Protein AF-A0A3B4W9X0-F1 (afdb_monomer_lite)

Structure (mmCIF, N/CA/C/O backbone):
data_AF-A0A3B4W9X0-F1
#
_entry.id   AF-A0A3B4W9X0-F1
#
loop_
_atom_site.group_PDB
_atom_site.id
_atom_site.type_symbol
_atom_site.label_atom_id
_atom_site.label_alt_id
_atom_site.label_comp_id
_atom_site.label_asym_id
_atom_site.label_entity_id
_atom_site.label_seq_id
_atom_site.pdbx_PDB_ins_code
_atom_site.Cartn_x
_atom_site.Cartn_y
_atom_site.Cartn_z
_atom_site.occupancy
_atom_site.B_iso_or_equiv
_atom_site.auth_seq_id
_atom_site.auth_comp_id
_atom_site.auth_asym_id
_atom_site.auth_atom_id
_atom_site.pdbx_PDB_model_num
ATOM 1 N N . MET A 1 1 ? 13.067 21.736 -44.707 1.00 33.53 1 MET A N 1
ATOM 2 C CA . MET A 1 1 ? 12.266 21.804 -43.469 1.00 33.53 1 MET A CA 1
ATOM 3 C C . MET A 1 1 ? 12.856 20.760 -42.544 1.00 33.53 1 MET A C 1
ATOM 5 O O . MET A 1 1 ? 12.434 19.613 -42.560 1.00 33.53 1 MET A O 1
ATOM 9 N N . GLU A 1 2 ? 13.960 21.128 -41.902 1.00 24.64 2 GLU A N 1
ATOM 10 C CA . GLU A 1 2 ? 14.677 20.273 -40.959 1.00 24.64 2 GLU A CA 1
ATOM 11 C C . GLU A 1 2 ? 13.887 20.249 -39.651 1.00 24.64 2 GLU A C 1
ATOM 13 O O . GLU A 1 2 ? 13.612 21.298 -39.071 1.00 24.64 2 GLU A O 1
ATOM 18 N N . LEU A 1 3 ? 13.476 19.059 -39.218 1.00 26.91 3 LEU A N 1
ATOM 19 C CA . LEU A 1 3 ? 13.000 18.838 -37.860 1.00 26.91 3 LEU A CA 1
ATOM 20 C C . LEU A 1 3 ? 14.242 18.694 -36.980 1.00 26.91 3 LEU A C 1
ATOM 22 O O . LEU A 1 3 ? 14.944 17.688 -37.042 1.00 26.91 3 LEU A O 1
ATOM 26 N N . GLN A 1 4 ? 14.534 19.742 -36.212 1.00 28.19 4 GLN A N 1
ATOM 27 C CA . GLN A 1 4 ? 15.526 19.715 -35.144 1.00 28.19 4 GLN A CA 1
ATOM 28 C C . GLN A 1 4 ? 15.094 18.678 -34.103 1.00 28.19 4 GLN A C 1
ATOM 30 O O . GLN A 1 4 ? 14.120 18.873 -33.378 1.00 28.19 4 GLN A O 1
ATOM 35 N N . PHE A 1 5 ? 15.821 17.565 -34.044 1.00 31.02 5 PHE A N 1
ATOM 36 C CA . PHE A 1 5 ? 15.764 16.639 -32.925 1.00 31.02 5 PHE A CA 1
ATOM 37 C C . PHE A 1 5 ? 16.322 17.357 -31.692 1.00 31.02 5 PHE A C 1
ATOM 39 O O . PHE A 1 5 ? 17.475 17.781 -31.668 1.00 31.02 5 PHE A O 1
ATOM 46 N N . ALA A 1 6 ? 15.482 17.542 -30.678 1.00 33.62 6 ALA A N 1
ATOM 47 C CA . ALA A 1 6 ? 15.892 18.065 -29.384 1.00 33.62 6 ALA A CA 1
ATOM 48 C C . ALA A 1 6 ? 16.703 16.990 -28.637 1.00 33.62 6 ALA A C 1
ATOM 50 O O . ALA A 1 6 ? 16.142 16.226 -27.859 1.00 33.62 6 ALA A O 1
ATOM 51 N N . THR A 1 7 ? 18.010 16.900 -28.896 1.00 40.66 7 THR A N 1
ATOM 52 C CA . THR A 1 7 ? 18.905 15.902 -28.271 1.00 40.66 7 THR A CA 1
ATOM 53 C C . THR A 1 7 ? 19.955 16.487 -27.325 1.00 40.66 7 THR A C 1
ATOM 55 O O . THR A 1 7 ? 20.873 15.775 -26.946 1.00 40.66 7 THR A O 1
ATOM 58 N N . GLU A 1 8 ? 19.838 17.743 -26.882 1.00 40.12 8 GLU A N 1
ATOM 59 C CA . GLU A 1 8 ? 20.855 18.348 -25.994 1.00 40.12 8 GLU A CA 1
ATOM 60 C C . GLU A 1 8 ? 20.393 18.898 -24.625 1.00 40.12 8 GLU A C 1
ATOM 62 O O . GLU A 1 8 ? 21.213 18.866 -23.708 1.00 40.12 8 GLU A O 1
ATOM 67 N N . PRO A 1 9 ? 19.139 19.334 -24.366 1.00 37.62 9 PRO A N 1
ATOM 68 C CA . PRO A 1 9 ? 18.825 19.900 -23.048 1.00 37.62 9 PRO A CA 1
ATOM 69 C C . PRO A 1 9 ? 18.604 18.842 -21.954 1.00 37.62 9 PRO A C 1
ATOM 71 O O . PRO A 1 9 ? 18.877 19.117 -20.791 1.00 37.62 9 PRO A O 1
ATOM 74 N N . VAL A 1 10 ? 18.169 17.624 -22.306 1.00 42.75 10 VAL A N 1
ATOM 75 C CA . VAL A 1 10 ? 17.829 16.586 -21.311 1.00 42.75 10 VAL A CA 1
ATOM 76 C C . VAL A 1 10 ? 19.087 16.010 -20.652 1.00 42.75 10 VAL A C 1
ATOM 78 O O . VAL A 1 10 ? 19.120 15.836 -19.441 1.00 42.75 10 VAL A O 1
ATOM 81 N N . VAL A 1 11 ? 20.170 15.806 -21.413 1.00 39.28 11 VAL A N 1
ATOM 82 C CA . VAL A 1 11 ? 21.443 15.283 -20.873 1.00 39.28 11 VAL A CA 1
ATOM 83 C C . VAL A 1 11 ? 22.163 16.319 -19.991 1.00 39.28 11 VAL A C 1
ATOM 85 O O . VAL A 1 11 ? 22.862 15.96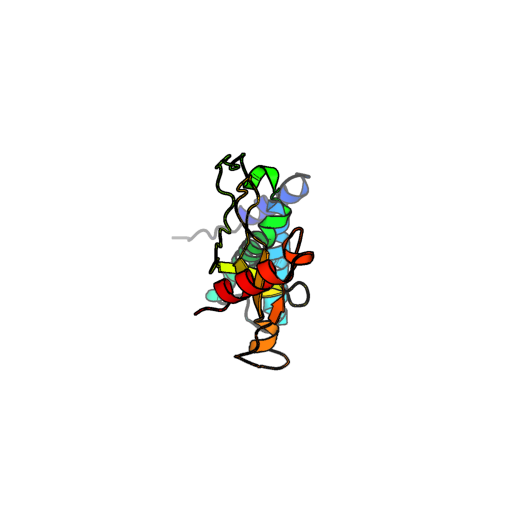7 -19.039 1.00 39.28 11 VAL A O 1
ATOM 88 N N . ALA A 1 12 ? 21.946 17.611 -20.255 1.00 37.66 12 ALA A N 1
ATOM 89 C CA . ALA A 1 12 ? 22.478 18.706 -19.445 1.00 37.66 12 ALA A CA 1
ATOM 90 C C . ALA A 1 12 ? 21.719 18.919 -18.116 1.00 37.66 12 ALA A C 1
ATOM 92 O O . ALA A 1 12 ? 22.264 19.517 -17.188 1.00 37.66 12 ALA A O 1
ATOM 93 N N . GLU A 1 13 ? 20.476 18.439 -17.995 1.00 40.06 13 GLU A N 1
ATOM 94 C CA . GLU A 1 13 ? 19.746 18.437 -16.718 1.00 40.06 13 GLU A CA 1
ATOM 95 C C . GLU A 1 13 ? 20.142 17.259 -15.818 1.00 40.06 13 GLU A C 1
ATOM 97 O O . GLU A 1 13 ? 20.262 17.458 -14.610 1.00 40.06 13 GLU A O 1
ATOM 102 N N . LEU A 1 14 ? 20.485 16.096 -16.390 1.00 40.50 14 LEU A N 1
ATOM 103 C CA . LEU A 1 14 ? 21.007 14.930 -15.646 1.00 40.50 14 LEU A CA 1
ATOM 104 C C . LEU A 1 14 ? 22.314 15.255 -14.893 1.00 40.50 14 LEU A C 1
ATOM 106 O O . LEU A 1 14 ? 22.578 14.766 -13.799 1.00 40.50 14 LEU A O 1
ATOM 110 N N . SER A 1 15 ? 23.136 16.160 -15.434 1.00 38.91 15 SER A N 1
ATOM 111 C CA . SER A 1 15 ? 24.410 16.557 -14.811 1.00 38.91 15 SER A CA 1
ATOM 112 C C . SER A 1 15 ? 24.248 17.487 -13.600 1.00 38.91 15 SER A C 1
ATOM 114 O O . SER A 1 15 ? 25.181 17.607 -12.805 1.00 38.91 15 SER A O 1
ATOM 116 N N . LYS A 1 16 ? 23.074 18.104 -13.402 1.00 39.59 16 LYS A N 1
ATOM 117 C CA . LYS A 1 16 ? 22.794 18.958 -12.231 1.00 39.59 16 LYS A CA 1
ATOM 118 C C . LYS A 1 16 ? 22.394 18.163 -10.983 1.00 39.59 16 LYS A C 1
ATOM 120 O O . LYS A 1 16 ? 22.548 18.683 -9.880 1.00 39.59 16 LYS A O 1
ATOM 125 N N . CYS A 1 17 ? 21.964 16.907 -11.134 1.00 42.84 17 CYS A N 1
ATOM 126 C CA . CYS A 1 17 ? 21.643 15.999 -10.024 1.00 42.84 17 CYS A CA 1
ATOM 127 C C . CYS A 1 17 ? 22.853 15.690 -9.122 1.00 42.84 17 CYS A C 1
ATOM 129 O O . CYS A 1 17 ? 22.694 15.426 -7.935 1.00 42.84 17 CYS A O 1
ATOM 131 N N . ILE A 1 18 ? 24.079 15.737 -9.658 1.00 45.56 18 ILE A N 1
ATOM 132 C CA . ILE A 1 18 ? 25.288 15.319 -8.925 1.00 45.56 18 ILE A CA 1
ATOM 133 C C . ILE A 1 18 ? 25.693 16.335 -7.836 1.00 45.56 18 ILE A C 1
ATOM 135 O O . ILE A 1 18 ? 26.373 15.971 -6.872 1.00 45.56 18 ILE A O 1
ATOM 139 N N . GLU A 1 19 ? 25.266 17.599 -7.939 1.00 38.88 19 GLU A N 1
ATOM 140 C CA . GLU A 1 19 ? 25.759 18.678 -7.070 1.00 38.88 19 GLU A CA 1
ATOM 141 C C . GLU A 1 19 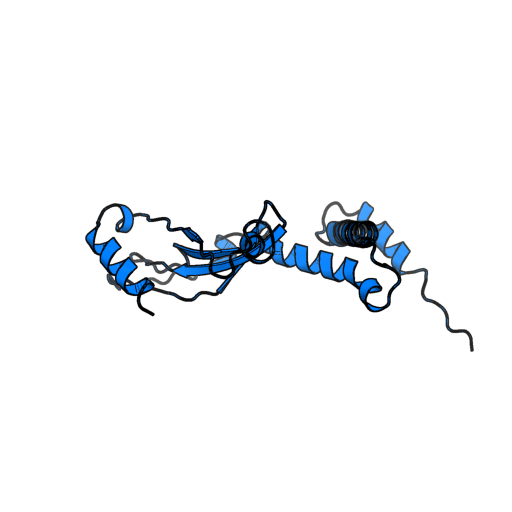? 24.829 19.041 -5.896 1.00 38.88 19 GLU A C 1
ATOM 143 O O . GLU A 1 19 ? 25.318 19.553 -4.882 1.00 38.88 19 GLU A O 1
ATOM 148 N N . SER A 1 20 ? 23.524 18.737 -5.943 1.00 41.03 20 SER A N 1
ATOM 149 C CA . SER A 1 20 ? 22.603 19.031 -4.832 1.00 41.03 20 SER A CA 1
ATOM 150 C C . SER A 1 20 ? 22.435 17.827 -3.892 1.00 41.03 20 SER A C 1
ATOM 152 O O . SER A 1 20 ? 21.709 16.874 -4.139 1.00 41.03 20 SER A O 1
ATOM 154 N N . LYS A 1 21 ? 23.090 17.872 -2.723 1.00 41.28 21 LYS A N 1
ATOM 155 C CA . LYS A 1 21 ? 22.946 16.875 -1.632 1.00 41.28 21 LYS A CA 1
ATOM 156 C C . LYS A 1 21 ? 21.598 16.910 -0.888 1.00 41.28 21 LYS A C 1
ATOM 158 O O . LYS A 1 21 ? 21.487 16.456 0.248 1.00 41.28 21 LYS A O 1
ATOM 163 N N . HIS A 1 22 ? 20.579 17.433 -1.533 1.00 49.25 22 HIS A N 1
ATOM 164 C CA . HIS A 1 22 ? 19.179 17.362 -1.171 1.00 49.25 22 HIS A CA 1
ATOM 165 C C . HIS A 1 22 ? 18.475 17.315 -2.515 1.00 49.25 22 HIS A C 1
ATOM 167 O O . HIS A 1 22 ? 18.747 18.209 -3.302 1.00 49.25 22 HIS A O 1
ATOM 173 N N . ASP A 1 23 ? 17.700 16.267 -2.795 1.00 41.53 23 ASP A N 1
ATOM 174 C CA . ASP A 1 23 ? 16.451 16.326 -3.566 1.00 41.53 23 ASP A CA 1
ATOM 175 C C . ASP A 1 23 ? 16.001 14.900 -3.920 1.00 41.53 23 ASP A C 1
ATOM 177 O O . ASP A 1 23 ? 16.752 14.100 -4.481 1.00 41.53 23 ASP A O 1
ATOM 181 N N . ASP A 1 24 ? 14.748 14.574 -3.594 1.00 50.34 24 ASP A N 1
ATOM 182 C CA . ASP A 1 24 ? 14.093 13.298 -3.926 1.00 50.34 24 ASP A CA 1
ATOM 183 C C . ASP A 1 24 ? 14.136 12.958 -5.430 1.00 50.34 24 ASP A C 1
ATOM 185 O O . ASP A 1 24 ? 14.041 11.791 -5.811 1.00 50.34 24 ASP A O 1
ATOM 189 N N . TRP A 1 25 ? 14.380 13.962 -6.273 1.00 42.44 25 TRP A N 1
ATOM 190 C CA . TRP A 1 25 ? 14.554 13.858 -7.721 1.00 42.44 25 TRP A CA 1
ATOM 191 C C . TRP A 1 25 ? 15.789 13.062 -8.154 1.00 42.44 25 TRP A C 1
ATOM 193 O O . TRP A 1 25 ? 15.761 12.403 -9.191 1.00 42.44 25 TRP A O 1
ATOM 203 N N . CYS A 1 26 ? 16.850 13.028 -7.343 1.00 50.03 26 CYS A N 1
ATOM 204 C CA . CYS A 1 26 ? 18.080 12.312 -7.692 1.00 50.03 26 CYS A CA 1
ATOM 205 C C . CYS A 1 26 ? 17.885 10.776 -7.720 1.00 50.03 26 CYS A C 1
ATOM 207 O O . CYS A 1 26 ? 18.657 10.046 -8.346 1.00 50.03 26 CYS A O 1
ATOM 209 N N . LYS A 1 27 ? 16.832 10.268 -7.059 1.00 59.97 27 LYS A N 1
ATOM 210 C CA . LYS A 1 27 ? 16.453 8.847 -7.101 1.00 59.97 27 LYS A CA 1
ATOM 211 C C . LYS A 1 27 ? 15.619 8.492 -8.325 1.00 59.97 27 LYS A C 1
ATOM 213 O O . LYS A 1 27 ? 15.634 7.335 -8.719 1.00 59.97 27 LYS A O 1
ATOM 218 N N . GLU A 1 28 ? 14.883 9.437 -8.906 1.00 73.12 28 GLU A N 1
ATOM 219 C CA . GLU A 1 28 ? 14.007 9.163 -10.052 1.00 73.12 28 GLU A CA 1
ATOM 220 C C . GLU A 1 28 ? 14.810 8.712 -11.271 1.00 73.12 28 GLU A C 1
ATOM 222 O O . GLU A 1 28 ? 14.473 7.710 -11.891 1.00 73.12 28 GLU A O 1
ATOM 227 N N . GLU A 1 29 ? 15.917 9.398 -11.550 1.00 75.94 29 GLU A N 1
ATOM 228 C CA . GLU A 1 29 ? 16.825 9.072 -12.652 1.00 75.94 29 GLU A CA 1
ATOM 229 C C . GLU A 1 29 ? 17.478 7.696 -12.475 1.00 75.94 29 GLU A C 1
ATOM 231 O O . GLU A 1 29 ? 17.496 6.888 -13.401 1.00 75.94 29 GLU A O 1
ATOM 236 N N . THR A 1 30 ? 17.948 7.419 -11.256 1.00 86.19 30 THR A N 1
ATOM 237 C CA . THR A 1 30 ? 18.572 6.142 -10.885 1.00 86.19 30 THR A CA 1
ATOM 238 C C . THR A 1 30 ? 17.556 5.006 -11.056 1.00 86.19 30 THR A C 1
ATOM 240 O O . THR A 1 30 ? 17.726 4.158 -11.929 1.00 86.19 30 THR A O 1
ATOM 243 N N . VAL A 1 31 ? 16.407 5.090 -10.368 1.00 86.56 31 VAL A N 1
ATOM 244 C CA . VAL A 1 31 ? 15.339 4.071 -10.417 1.00 86.56 31 VAL A CA 1
ATOM 245 C C . VAL A 1 31 ? 14.773 3.896 -11.823 1.00 86.56 31 VAL A C 1
ATOM 247 O O . VAL A 1 31 ? 14.402 2.786 -12.203 1.00 86.56 31 VAL A O 1
ATOM 250 N N . SER A 1 32 ? 14.703 4.971 -12.612 1.00 89.44 32 SER A N 1
ATOM 251 C CA . SER A 1 32 ? 14.316 4.886 -14.017 1.00 89.44 32 SER A CA 1
ATOM 252 C C . SER A 1 32 ? 15.318 4.031 -14.784 1.00 89.44 32 SER A C 1
ATOM 254 O O . SER A 1 32 ? 14.909 3.084 -15.447 1.00 89.44 32 SER A O 1
ATOM 256 N N . LYS A 1 33 ? 16.619 4.300 -14.653 1.00 90.38 33 LYS A N 1
ATOM 257 C CA . LYS A 1 33 ? 17.649 3.492 -15.308 1.00 90.38 33 LYS A CA 1
ATOM 258 C C . LYS A 1 33 ? 17.581 2.022 -14.891 1.00 90.38 33 LYS A C 1
ATOM 260 O O . LYS A 1 33 ? 17.565 1.156 -15.756 1.00 90.38 33 LYS A O 1
ATOM 265 N N . GLU A 1 34 ? 17.436 1.727 -13.599 1.00 93.00 34 GLU A N 1
ATOM 266 C CA . GLU A 1 34 ? 17.291 0.333 -13.155 1.00 93.00 34 GLU A CA 1
ATOM 267 C C . GLU A 1 34 ? 16.020 -0.340 -13.696 1.00 93.00 34 GLU A C 1
ATOM 269 O O . GLU A 1 34 ? 16.015 -1.542 -13.955 1.00 93.00 34 GLU A O 1
ATOM 274 N N . ALA A 1 35 ? 14.930 0.411 -13.881 1.00 92.44 35 ALA A N 1
ATOM 275 C CA . ALA A 1 35 ? 13.714 -0.112 -14.496 1.00 92.44 35 ALA A CA 1
ATOM 276 C C . ALA A 1 35 ? 13.884 -0.387 -16.002 1.00 92.44 35 ALA A C 1
ATOM 278 O O . ALA A 1 35 ? 13.252 -1.309 -16.524 1.00 92.44 35 ALA A O 1
ATOM 279 N N . GLU A 1 36 ? 14.714 0.393 -16.695 1.00 93.44 36 GLU A N 1
ATOM 280 C CA . GLU A 1 36 ? 15.100 0.146 -18.088 1.00 93.44 36 GLU A CA 1
ATOM 281 C C . GLU A 1 36 ? 15.967 -1.108 -18.206 1.00 93.44 36 GLU A C 1
ATOM 283 O O . GLU A 1 36 ? 15.592 -2.021 -18.943 1.00 93.44 36 GLU A O 1
ATOM 288 N N . ASP A 1 37 ? 17.031 -1.202 -17.402 1.00 95.38 37 ASP A N 1
ATOM 289 C CA . ASP A 1 37 ? 17.935 -2.358 -17.354 1.00 95.38 37 ASP A CA 1
ATOM 290 C C . ASP A 1 37 ? 17.154 -3.648 -17.042 1.00 95.38 37 ASP A C 1
ATOM 292 O O . ASP A 1 37 ? 17.289 -4.654 -17.734 1.00 95.38 37 ASP A O 1
ATOM 296 N N . LEU A 1 38 ? 16.238 -3.605 -16.066 1.00 93.88 38 LEU A N 1
ATOM 297 C CA . LEU A 1 38 ? 15.357 -4.735 -15.757 1.00 93.88 38 LEU A CA 1
ATOM 298 C C . LEU A 1 38 ? 14.460 -5.120 -16.943 1.00 93.88 38 LEU A C 1
ATOM 300 O O . LEU A 1 38 ? 14.175 -6.299 -17.140 1.00 93.88 38 LEU A O 1
ATOM 304 N N . THR A 1 39 ? 13.964 -4.146 -17.708 1.00 93.44 39 THR A N 1
ATOM 305 C CA . THR A 1 39 ? 13.095 -4.415 -18.864 1.00 93.44 39 THR A CA 1
ATOM 306 C C . THR A 1 39 ? 13.877 -5.119 -19.976 1.00 93.44 39 THR A C 1
ATOM 308 O O . THR A 1 39 ? 13.382 -6.104 -20.525 1.00 93.44 39 THR A O 1
ATOM 311 N N . ASP A 1 40 ? 15.107 -4.678 -20.243 1.00 95.88 40 ASP A N 1
ATOM 312 C CA . ASP A 1 40 ? 16.017 -5.322 -21.199 1.00 95.88 40 ASP A CA 1
ATOM 313 C C . ASP A 1 40 ? 16.415 -6.740 -20.742 1.00 95.88 40 ASP A C 1
ATOM 315 O O . ASP A 1 40 ? 16.300 -7.704 -21.500 1.00 95.88 40 ASP A O 1
ATOM 319 N N . GLU A 1 41 ? 16.758 -6.921 -19.460 1.00 96.75 41 GLU A N 1
ATOM 320 C CA . GLU A 1 41 ? 17.100 -8.233 -18.882 1.00 96.75 41 GLU A CA 1
ATOM 321 C C . GLU A 1 41 ? 15.942 -9.246 -18.933 1.00 96.75 41 GLU A C 1
ATOM 323 O O . GLU A 1 41 ? 16.164 -10.460 -18.995 1.00 96.75 41 GLU A O 1
ATOM 328 N N . LEU A 1 42 ? 14.694 -8.768 -18.926 1.00 95.38 42 LEU A N 1
ATOM 329 C CA . LEU A 1 42 ? 13.503 -9.600 -19.115 1.00 95.38 42 LEU A CA 1
ATOM 330 C C . LEU A 1 42 ? 13.276 -10.006 -20.585 1.00 95.38 42 LEU A C 1
ATOM 332 O O . LEU A 1 42 ? 12.379 -10.811 -20.854 1.00 95.38 42 LEU A O 1
ATOM 336 N N . GLY A 1 43 ? 14.092 -9.503 -21.517 1.00 95.44 43 GLY A N 1
ATOM 337 C CA . GLY A 1 43 ? 14.036 -9.794 -22.949 1.00 95.44 43 GLY A CA 1
ATOM 338 C C . GLY A 1 43 ? 13.016 -8.957 -23.724 1.00 95.44 43 GLY A C 1
ATOM 339 O O . GLY A 1 43 ? 12.588 -9.377 -24.802 1.00 95.44 43 GLY A O 1
ATOM 340 N N . GLU A 1 44 ? 12.582 -7.818 -23.179 1.00 95.94 44 GLU A N 1
ATOM 341 C CA . GLU A 1 44 ? 11.717 -6.862 -23.880 1.00 95.94 44 GLU A CA 1
ATOM 342 C C . GLU A 1 44 ? 12.539 -5.855 -24.699 1.00 95.94 44 GLU A C 1
ATOM 344 O O . GLU A 1 44 ? 13.660 -5.509 -24.352 1.00 95.94 44 GLU A O 1
ATOM 349 N N . ASP A 1 45 ? 11.948 -5.346 -25.781 1.00 94.25 45 ASP A N 1
ATOM 350 C CA . ASP A 1 45 ? 12.542 -4.296 -26.617 1.00 94.25 45 ASP A CA 1
ATOM 351 C C . ASP A 1 45 ? 12.295 -2.911 -25.996 1.00 94.25 45 ASP A C 1
ATOM 353 O O . ASP A 1 45 ? 11.183 -2.374 -26.082 1.00 94.25 45 ASP A O 1
ATOM 357 N N . THR A 1 46 ? 13.316 -2.328 -25.363 1.00 93.25 46 THR A N 1
ATOM 358 C CA . THR A 1 46 ? 13.228 -1.020 -24.689 1.00 93.25 46 THR A CA 1
ATOM 359 C C . THR A 1 46 ? 12.976 0.144 -25.652 1.00 93.25 46 THR A C 1
ATOM 361 O O . THR A 1 46 ? 12.398 1.155 -25.242 1.00 93.25 46 THR A O 1
ATOM 364 N N . GLU A 1 47 ? 13.300 -0.008 -26.941 1.00 93.62 47 GLU A N 1
ATOM 365 C CA . GLU A 1 47 ? 13.067 1.008 -27.974 1.00 93.62 47 GLU A CA 1
ATOM 366 C C . GLU A 1 47 ? 11.624 0.987 -28.510 1.00 93.62 47 GLU A C 1
ATOM 368 O O . GLU A 1 47 ? 11.191 1.910 -29.213 1.00 93.62 47 GLU A O 1
ATOM 373 N N . ARG A 1 48 ? 10.828 -0.029 -28.149 1.00 95.44 48 ARG A N 1
ATOM 374 C CA . ARG A 1 48 ? 9.415 -0.121 -28.529 1.00 95.44 48 ARG A CA 1
ATOM 375 C C . ARG A 1 48 ? 8.638 1.093 -28.024 1.00 95.44 48 ARG A C 1
ATOM 377 O O . ARG A 1 48 ? 8.707 1.444 -26.849 1.00 95.44 48 ARG A O 1
ATOM 384 N N . GLU A 1 49 ? 7.775 1.657 -28.874 1.00 94.19 49 GLU A N 1
ATOM 385 C CA . GLU A 1 49 ? 6.972 2.864 -28.584 1.00 94.19 49 GLU A CA 1
ATOM 386 C C . GLU A 1 49 ? 6.283 2.831 -27.202 1.00 94.19 49 GLU A C 1
ATOM 388 O O . GLU A 1 49 ? 6.277 3.817 -26.464 1.00 94.19 49 GLU A O 1
ATOM 393 N N . GLY A 1 50 ? 5.738 1.672 -26.811 1.00 93.00 50 GLY A N 1
ATOM 394 C CA . GLY A 1 50 ? 5.072 1.493 -25.519 1.00 93.00 50 GLY A CA 1
ATOM 395 C C . GLY A 1 50 ? 6.004 1.524 -24.299 1.00 93.00 50 GLY A C 1
ATOM 396 O O . GLY A 1 50 ? 5.538 1.837 -23.198 1.00 93.00 50 GLY A O 1
ATOM 397 N N . LEU A 1 51 ? 7.293 1.224 -24.475 1.00 94.00 51 LEU A N 1
ATOM 398 C CA . LEU A 1 51 ? 8.286 1.061 -23.412 1.00 94.00 51 LEU A CA 1
ATOM 399 C C . LEU A 1 51 ? 9.218 2.262 -23.229 1.00 94.00 51 LEU A C 1
ATOM 401 O O . LEU A 1 51 ? 9.695 2.448 -22.114 1.00 94.00 51 LEU A O 1
ATOM 405 N N . LEU A 1 52 ? 9.329 3.162 -24.211 1.00 91.25 52 LEU A N 1
ATOM 406 C CA . LEU A 1 52 ? 10.175 4.369 -24.139 1.00 91.25 52 LEU A CA 1
ATOM 407 C C . LEU A 1 52 ? 9.984 5.221 -22.871 1.00 91.25 52 LEU A C 1
ATOM 409 O O . LEU A 1 52 ? 10.900 5.896 -22.413 1.00 91.25 52 LEU A O 1
ATOM 413 N N . ARG A 1 53 ? 8.771 5.240 -22.300 1.00 92.19 53 ARG A N 1
ATOM 414 C CA . ARG A 1 53 ? 8.477 5.967 -21.047 1.00 92.19 53 ARG A CA 1
ATOM 415 C C . ARG A 1 53 ? 8.143 5.052 -19.870 1.00 92.19 53 ARG A C 1
ATOM 417 O O . ARG A 1 53 ? 7.745 5.546 -18.817 1.00 92.19 53 ARG A O 1
ATOM 424 N N . THR A 1 54 ? 8.259 3.734 -20.030 1.00 92.38 54 THR A N 1
ATOM 425 C CA . THR A 1 54 ? 8.060 2.770 -18.936 1.00 92.38 54 THR A CA 1
ATOM 426 C C . THR A 1 54 ? 9.044 2.987 -17.791 1.00 92.38 54 THR A C 1
ATOM 428 O O . THR A 1 54 ? 8.547 3.058 -16.669 1.00 92.38 54 THR A O 1
ATOM 431 N N . PRO A 1 55 ? 10.356 3.185 -18.030 1.00 93.50 55 PRO A N 1
ATOM 432 C CA . PRO A 1 55 ? 11.332 3.464 -16.974 1.00 93.50 55 PRO A CA 1
ATOM 433 C C . PRO A 1 55 ? 10.888 4.582 -16.018 1.00 93.50 55 PRO A C 1
ATOM 435 O O . PRO A 1 55 ? 10.713 4.373 -14.817 1.00 93.50 55 PRO A O 1
ATOM 438 N N . LEU A 1 56 ? 10.530 5.735 -16.589 1.00 90.12 56 LEU A N 1
ATOM 439 C CA . LEU A 1 56 ? 10.043 6.897 -15.847 1.00 90.12 56 LEU A CA 1
ATOM 440 C C . LEU A 1 56 ? 8.731 6.618 -15.092 1.00 90.12 56 LEU A C 1
ATOM 442 O O . LEU A 1 56 ? 8.558 7.018 -13.941 1.00 90.12 56 LEU A O 1
ATOM 446 N N . ARG A 1 57 ? 7.774 5.928 -15.729 1.00 91.62 57 ARG A N 1
ATOM 447 C CA . ARG A 1 57 ? 6.497 5.567 -15.084 1.00 91.62 57 ARG A CA 1
ATOM 448 C C . ARG A 1 57 ? 6.702 4.597 -13.923 1.00 91.62 57 ARG A C 1
ATOM 450 O O . ARG A 1 57 ? 6.017 4.727 -12.911 1.00 91.62 57 ARG A O 1
ATOM 457 N N . ALA A 1 58 ? 7.618 3.643 -14.066 1.00 91.19 58 ALA A N 1
ATOM 458 C CA . ALA A 1 58 ? 7.949 2.673 -13.032 1.00 91.19 58 ALA A CA 1
ATOM 459 C C . ALA A 1 58 ? 8.608 3.359 -11.829 1.00 91.19 58 ALA A C 1
ATOM 461 O O . ALA A 1 58 ? 8.176 3.131 -10.699 1.00 91.19 58 ALA A O 1
ATOM 462 N N . ALA A 1 59 ? 9.565 4.261 -12.068 1.00 89.44 59 ALA A N 1
ATOM 463 C CA . ALA A 1 59 ? 10.196 5.053 -11.015 1.00 89.44 59 ALA A CA 1
ATOM 464 C C . ALA A 1 59 ? 9.168 5.870 -10.217 1.00 89.44 59 ALA A C 1
ATOM 466 O O . ALA A 1 59 ? 9.087 5.742 -8.992 1.00 89.44 59 ALA A O 1
ATOM 467 N N . ASN A 1 60 ? 8.300 6.609 -10.912 1.00 88.81 60 ASN A N 1
ATOM 468 C CA . ASN A 1 60 ? 7.241 7.402 -10.285 1.00 88.81 60 ASN A CA 1
ATOM 469 C C . ASN A 1 60 ? 6.240 6.546 -9.495 1.00 88.81 60 ASN A C 1
ATOM 471 O O . ASN A 1 60 ? 5.834 6.911 -8.389 1.00 88.81 60 ASN A O 1
ATOM 475 N N . ALA A 1 61 ? 5.862 5.377 -10.019 1.00 90.06 61 ALA A N 1
ATOM 476 C CA . ALA A 1 61 ? 4.991 4.449 -9.305 1.00 90.06 61 ALA A CA 1
ATOM 477 C C . ALA A 1 61 ? 5.650 3.925 -8.018 1.00 90.06 61 ALA A C 1
ATOM 479 O O . ALA A 1 61 ? 5.017 3.913 -6.962 1.00 90.06 61 ALA A O 1
ATOM 480 N N . MET A 1 62 ? 6.929 3.542 -8.079 1.00 90.56 62 MET A N 1
ATOM 481 C CA . MET A 1 62 ? 7.666 3.033 -6.919 1.00 90.56 62 MET A CA 1
ATOM 482 C C . MET A 1 62 ? 7.846 4.089 -5.830 1.00 90.56 62 MET A C 1
ATOM 484 O O . MET A 1 62 ? 7.673 3.782 -4.647 1.00 90.56 62 MET A O 1
ATOM 488 N N . GLN A 1 63 ? 8.117 5.338 -6.208 1.00 88.06 63 GLN A N 1
ATOM 489 C CA . GLN A 1 63 ? 8.137 6.454 -5.263 1.00 88.06 63 GLN A CA 1
ATOM 490 C C . GLN A 1 63 ? 6.763 6.657 -4.613 1.00 88.06 63 GLN A C 1
ATOM 492 O O . GLN A 1 63 ? 6.670 6.756 -3.391 1.00 88.06 63 GLN A O 1
ATOM 497 N N . PHE A 1 64 ? 5.674 6.617 -5.387 1.00 88.06 64 PHE A N 1
ATOM 498 C CA . PHE A 1 64 ? 4.323 6.736 -4.832 1.00 88.06 64 PHE A CA 1
ATOM 499 C C . PHE A 1 64 ? 3.990 5.606 -3.849 1.00 88.06 64 PHE A C 1
ATOM 501 O O . PHE A 1 64 ? 3.476 5.866 -2.760 1.00 88.06 64 PHE A O 1
ATOM 508 N N . PHE A 1 65 ? 4.320 4.356 -4.186 1.00 89.62 65 PHE A N 1
ATOM 509 C CA . PHE A 1 65 ? 4.078 3.209 -3.304 1.00 89.62 65 PHE A CA 1
ATOM 510 C C . PHE A 1 65 ? 4.872 3.275 -1.995 1.00 89.62 65 PHE A C 1
ATOM 512 O O . PHE A 1 65 ? 4.478 2.656 -1.007 1.00 89.62 65 PHE A O 1
ATOM 519 N N . THR A 1 66 ? 5.974 4.026 -1.977 1.00 90.00 66 THR A N 1
ATOM 520 C CA . THR A 1 66 ? 6.888 4.129 -0.834 1.00 90.00 66 THR A CA 1
ATOM 521 C C . THR A 1 66 ? 6.876 5.504 -0.156 1.00 90.00 66 THR A C 1
ATOM 523 O O . THR A 1 66 ? 7.560 5.693 0.850 1.00 90.00 66 THR A O 1
ATOM 526 N N . LYS A 1 67 ? 6.029 6.444 -0.607 1.00 87.12 67 LYS A N 1
ATOM 527 C CA . LYS A 1 67 ? 5.932 7.815 -0.064 1.00 87.12 67 LYS A CA 1
ATOM 528 C C . LYS A 1 67 ? 5.678 7.870 1.445 1.00 87.12 67 LYS A C 1
ATOM 530 O O . LYS A 1 67 ? 6.124 8.792 2.118 1.00 87.12 67 LYS A O 1
ATOM 535 N N . GLY A 1 68 ? 5.021 6.845 1.996 1.00 84.12 68 GLY A N 1
ATOM 536 C CA . GLY A 1 68 ? 4.739 6.738 3.428 1.00 84.12 68 GLY A CA 1
ATOM 537 C C . GLY A 1 68 ? 5.988 6.739 4.320 1.00 84.12 68 GLY A C 1
ATOM 538 O O . GLY A 1 68 ? 5.878 7.092 5.488 1.00 84.12 68 GLY A O 1
ATOM 539 N N . TYR A 1 69 ? 7.180 6.415 3.797 1.00 87.38 69 TYR A N 1
ATOM 540 C CA . TYR A 1 69 ? 8.432 6.519 4.563 1.00 87.38 69 TYR A CA 1
ATOM 541 C C . TYR A 1 69 ? 8.836 7.961 4.890 1.00 87.38 69 TYR A C 1
ATOM 543 O O . TYR A 1 69 ? 9.604 8.180 5.825 1.00 87.38 69 TYR A O 1
ATOM 551 N N . GLN A 1 70 ? 8.344 8.933 4.122 1.00 86.06 70 GLN A N 1
ATOM 552 C CA . GLN A 1 70 ? 8.610 10.358 4.323 1.00 86.06 70 GLN A CA 1
ATOM 553 C C . GLN A 1 70 ? 7.490 11.052 5.112 1.00 86.06 70 GLN A C 1
ATOM 555 O O . GLN A 1 70 ? 7.623 12.215 5.491 1.00 86.06 70 GLN A O 1
ATOM 560 N N . GLU A 1 71 ? 6.384 10.354 5.375 1.00 81.81 71 GLU A N 1
ATOM 561 C CA . GLU A 1 71 ? 5.252 10.882 6.129 1.00 81.81 71 GLU A CA 1
ATOM 562 C C . GLU A 1 71 ? 5.417 10.575 7.630 1.00 81.81 71 GLU A C 1
ATOM 564 O O . GLU A 1 71 ? 5.974 9.553 8.033 1.00 81.81 71 GLU A O 1
ATOM 569 N N . THR A 1 72 ? 4.913 11.459 8.495 1.00 82.25 72 THR A N 1
ATOM 570 C CA . THR A 1 72 ? 4.890 11.226 9.948 1.00 82.25 72 THR A CA 1
ATOM 571 C C . THR A 1 72 ? 3.458 11.170 10.450 1.00 82.25 72 THR A C 1
ATOM 573 O O . THR A 1 72 ? 2.584 11.883 9.956 1.00 82.25 72 THR A O 1
ATOM 576 N N . THR A 1 73 ? 3.206 10.364 11.485 1.00 81.12 73 THR A N 1
ATOM 577 C CA . THR A 1 73 ? 1.861 10.242 12.065 1.00 81.12 73 THR A CA 1
ATOM 578 C C . THR A 1 73 ? 1.326 11.583 12.557 1.00 81.12 73 THR A C 1
ATOM 580 O O . THR A 1 73 ? 0.139 11.842 12.419 1.00 81.12 73 THR A O 1
ATOM 583 N N . GLN A 1 74 ? 2.185 12.458 13.091 1.00 78.00 74 GLN A N 1
ATOM 584 C CA . GLN A 1 74 ? 1.770 13.779 13.563 1.00 78.00 74 GLN A CA 1
ATOM 585 C C . GLN A 1 74 ? 1.279 14.669 12.413 1.00 78.00 74 GLN A C 1
ATOM 587 O O . GLN A 1 74 ? 0.231 15.298 12.539 1.00 78.00 74 GLN A O 1
ATOM 592 N N . ALA A 1 75 ? 2.005 14.690 11.290 1.00 79.06 75 ALA A N 1
ATOM 593 C CA . ALA A 1 75 ? 1.624 15.471 10.116 1.00 79.06 75 ALA A CA 1
ATOM 594 C C . ALA A 1 75 ? 0.323 14.958 9.474 1.00 79.06 75 ALA A C 1
ATOM 596 O O . ALA A 1 75 ? -0.495 15.760 9.037 1.00 79.06 75 ALA A O 1
ATOM 597 N N . ILE A 1 76 ? 0.112 13.636 9.460 1.00 78.94 76 ILE A N 1
ATOM 598 C CA . ILE A 1 76 ? -1.113 13.020 8.927 1.00 78.94 76 ILE A CA 1
ATOM 599 C C . ILE A 1 76 ? -2.315 13.297 9.837 1.00 78.94 76 ILE A C 1
ATOM 601 O O . ILE A 1 76 ? -3.401 13.603 9.349 1.00 78.94 76 ILE A O 1
ATOM 605 N N . LEU A 1 77 ? -2.140 13.169 11.156 1.00 76.62 77 LEU A N 1
ATOM 606 C CA . LEU A 1 77 ? -3.234 13.338 12.112 1.00 76.62 77 LEU A CA 1
ATOM 607 C C . LEU A 1 77 ? -3.716 14.787 12.196 1.00 76.62 77 LEU A C 1
ATOM 609 O O . LEU A 1 77 ? -4.898 14.980 12.447 1.00 76.62 77 LEU A O 1
ATOM 613 N N . ASN A 1 78 ? -2.837 15.775 11.985 1.00 78.69 78 ASN A N 1
ATOM 614 C CA . ASN A 1 78 ? -3.176 17.202 11.886 1.00 78.69 78 ASN A CA 1
ATOM 615 C C . ASN A 1 78 ? -4.192 17.682 12.948 1.00 78.69 78 ASN A C 1
ATOM 617 O O . ASN A 1 78 ? -5.205 18.300 12.626 1.00 78.69 78 ASN A O 1
ATOM 621 N N . ASP A 1 79 ? -3.961 17.308 14.210 1.00 71.75 79 ASP A N 1
ATOM 622 C CA . ASP A 1 79 ? -4.830 17.612 15.356 1.00 71.75 79 ASP A CA 1
ATOM 623 C C . ASP A 1 79 ? -6.309 17.192 15.203 1.00 71.75 79 ASP A C 1
ATOM 625 O O . ASP A 1 79 ? -7.173 17.655 15.949 1.00 71.75 79 ASP A O 1
ATOM 629 N N . ALA A 1 80 ? -6.611 16.251 14.301 1.00 72.62 80 ALA A N 1
ATOM 630 C CA . ALA A 1 80 ? -7.931 15.652 14.096 1.00 72.62 80 ALA A CA 1
ATOM 631 C C . ALA A 1 80 ? -8.296 14.660 15.218 1.00 72.62 80 ALA A C 1
ATOM 633 O O . ALA A 1 80 ? -8.651 13.503 14.979 1.00 72.62 80 ALA A O 1
ATOM 634 N N . ILE A 1 81 ? -8.167 15.109 16.466 1.00 72.31 81 ILE A N 1
ATOM 635 C CA . ILE A 1 81 ? -8.568 14.386 17.667 1.00 72.31 81 ILE A CA 1
ATOM 636 C C . ILE A 1 81 ? -9.741 15.136 18.279 1.00 72.31 81 ILE A C 1
ATOM 638 O O . ILE A 1 81 ? -9.585 16.212 18.856 1.00 72.31 81 ILE A O 1
ATOM 642 N N . PHE A 1 82 ? -10.921 14.538 18.174 1.00 73.25 82 PHE A N 1
ATOM 643 C CA . PHE A 1 82 ? -12.150 15.117 18.694 1.00 73.25 82 PHE A CA 1
ATOM 644 C C . PHE A 1 82 ? -12.477 14.509 20.058 1.00 73.25 82 PHE A C 1
ATOM 646 O O . PHE A 1 82 ? -12.379 13.295 20.269 1.00 73.25 82 PHE A O 1
ATOM 653 N N . ASN A 1 83 ? -12.851 15.375 20.999 1.00 64.81 83 ASN A N 1
ATOM 654 C CA . ASN A 1 83 ? -13.356 14.960 22.301 1.00 64.81 83 ASN A CA 1
ATOM 655 C C . ASN A 1 83 ? -14.875 14.814 22.198 1.00 64.81 83 ASN A C 1
ATOM 657 O O . ASN A 1 83 ? -15.611 15.766 22.448 1.00 64.81 83 ASN A O 1
ATOM 661 N N . GLU A 1 84 ? -15.331 13.623 21.831 1.00 64.62 84 GLU A N 1
ATOM 662 C CA . GLU A 1 84 ? -16.736 13.236 21.937 1.00 64.62 84 GLU A CA 1
ATOM 663 C C . GLU A 1 84 ? -16.920 12.261 23.097 1.00 64.62 84 GLU A C 1
ATOM 665 O O . GLU A 1 84 ? -16.173 11.294 23.252 1.00 64.62 84 GLU A O 1
ATOM 670 N N . SER A 1 85 ? -17.928 12.519 23.928 1.00 62.50 85 SER A N 1
ATOM 671 C CA . SER A 1 85 ? -18.285 11.683 25.072 1.00 62.50 85 SER A CA 1
ATOM 672 C C . SER A 1 85 ? -19.204 10.537 24.643 1.00 62.50 85 SER A C 1
ATOM 674 O O . SER A 1 85 ? -20.380 10.518 25.002 1.00 62.50 85 SER A O 1
ATOM 676 N N . HIS A 1 86 ? -18.674 9.603 23.855 1.00 67.56 86 HIS A N 1
ATOM 677 C CA . HIS A 1 86 ? -19.318 8.316 23.596 1.00 67.56 86 HIS A CA 1
ATOM 678 C C . HIS A 1 86 ? -18.446 7.201 24.188 1.00 67.56 86 HIS A C 1
ATOM 680 O O . HIS A 1 86 ? -17.266 7.087 23.859 1.00 67.56 86 HIS A O 1
ATOM 686 N N . ASP A 1 87 ? -19.034 6.394 25.073 1.00 67.12 87 ASP A N 1
ATOM 687 C CA . ASP A 1 87 ? -18.388 5.241 25.723 1.00 67.12 87 ASP A CA 1
ATOM 688 C C . ASP A 1 87 ? -18.706 3.914 24.992 1.00 67.12 87 ASP A C 1
ATOM 690 O O . ASP A 1 87 ? -18.484 2.825 25.521 1.00 67.12 87 ASP A O 1
ATOM 694 N N . GLU A 1 88 ? -19.240 4.004 23.771 1.00 70.81 88 GLU A N 1
ATOM 695 C CA . GLU A 1 88 ? -19.640 2.869 22.937 1.00 70.81 88 GLU A CA 1
ATOM 696 C C . GLU A 1 88 ? -18.576 2.498 21.893 1.00 70.81 88 GLU A C 1
ATOM 698 O O . GLU A 1 88 ? -17.678 3.269 21.547 1.00 70.81 88 GLU A O 1
ATOM 703 N N . VAL A 1 89 ? -18.697 1.281 21.363 1.00 67.94 89 VAL A N 1
ATOM 704 C CA . VAL A 1 89 ? -17.826 0.746 20.318 1.00 67.94 89 VAL A CA 1
ATOM 705 C C . VAL A 1 89 ? -18.148 1.400 18.967 1.00 67.94 89 VAL A C 1
ATOM 707 O O . VAL A 1 89 ? -19.204 1.161 18.389 1.00 67.94 89 VAL A O 1
ATOM 710 N N . VAL A 1 90 ? -17.207 2.171 18.416 1.00 72.25 90 VAL A N 1
ATOM 711 C CA . VAL A 1 90 ? -17.277 2.671 17.029 1.00 72.25 90 VAL A CA 1
ATOM 712 C C . VAL A 1 90 ? -16.454 1.762 16.128 1.00 72.25 90 VAL A C 1
ATOM 714 O O . VAL A 1 90 ? -15.261 1.612 16.359 1.00 72.25 90 VAL A O 1
ATOM 717 N N . VAL A 1 91 ? -17.062 1.187 15.089 1.00 70.19 91 VAL A N 1
ATOM 718 C CA . VAL A 1 91 ? -16.365 0.347 14.102 1.00 70.19 91 VAL A CA 1
ATOM 719 C C . VAL A 1 91 ? -16.361 1.046 12.749 1.00 70.19 91 VAL A C 1
ATOM 721 O O . VAL A 1 91 ? -17.414 1.273 12.160 1.00 70.19 91 VAL A O 1
ATOM 724 N N . VAL A 1 92 ? -15.168 1.323 12.226 1.00 69.12 92 VAL A N 1
ATOM 725 C CA . VAL A 1 92 ? -14.970 1.630 10.802 1.00 69.12 92 VAL A CA 1
ATOM 726 C C . VAL A 1 92 ? -14.524 0.342 10.124 1.00 69.12 92 VAL A C 1
ATOM 728 O O . VAL A 1 92 ? -13.597 -0.292 10.614 1.00 69.12 92 VAL A O 1
ATOM 731 N N . LYS A 1 93 ? -15.185 -0.069 9.042 1.00 70.25 93 LYS A N 1
ATOM 732 C CA . LYS A 1 93 ? -14.814 -1.246 8.244 1.00 70.25 93 LYS A CA 1
ATOM 733 C C . LYS A 1 93 ? -14.697 -0.868 6.769 1.00 70.25 93 LYS A C 1
ATOM 735 O O . LYS A 1 93 ? -15.096 0.227 6.388 1.00 70.25 93 LYS A O 1
ATOM 740 N N . ASP A 1 94 ? -14.155 -1.784 5.970 1.00 70.44 94 ASP A N 1
ATOM 741 C CA . ASP A 1 94 ? -14.079 -1.666 4.508 1.00 70.44 94 ASP A CA 1
ATOM 742 C C . ASP A 1 94 ? -13.215 -0.488 4.012 1.00 70.44 94 ASP A C 1
ATOM 744 O O . ASP A 1 94 ? -13.495 0.129 2.991 1.00 70.44 94 ASP A O 1
ATOM 748 N N . ILE A 1 95 ? -12.127 -0.185 4.730 1.00 73.38 95 ILE A N 1
ATOM 749 C CA . ILE A 1 95 ? -11.114 0.781 4.277 1.00 73.38 95 ILE A CA 1
ATOM 750 C C . ILE A 1 95 ? -10.182 0.088 3.291 1.00 73.38 95 ILE A C 1
ATOM 752 O O . ILE A 1 95 ? -9.461 -0.826 3.692 1.00 73.38 95 ILE A O 1
ATOM 756 N N . ASP A 1 96 ? -10.154 0.547 2.044 1.00 72.31 96 ASP A N 1
ATOM 757 C CA . ASP A 1 96 ? -9.216 0.042 1.046 1.00 72.31 96 ASP A CA 1
ATOM 758 C C . ASP A 1 96 ? -7.777 0.425 1.402 1.00 72.31 96 ASP A C 1
ATOM 760 O O . ASP A 1 96 ? -7.419 1.598 1.526 1.00 72.31 96 ASP A O 1
ATOM 764 N N . PHE A 1 97 ? -6.935 -0.591 1.562 1.00 79.50 97 PHE A N 1
ATOM 765 C CA . PHE A 1 97 ? -5.512 -0.445 1.825 1.00 79.50 97 PHE A CA 1
ATOM 766 C C . PHE A 1 97 ? -4.706 -1.131 0.728 1.00 79.50 97 PHE A C 1
ATOM 768 O O . PHE A 1 97 ? -4.978 -2.276 0.370 1.00 79.50 97 PHE A O 1
ATOM 775 N N . PHE A 1 98 ? -3.674 -0.447 0.246 1.00 84.62 98 PHE A N 1
ATOM 776 C CA . PHE A 1 98 ? -2.747 -0.939 -0.766 1.00 84.62 98 PHE A CA 1
ATOM 777 C C . PHE A 1 98 ? -1.332 -0.849 -0.207 1.00 84.62 98 PHE A C 1
ATOM 779 O O . PHE A 1 98 ? -0.956 0.166 0.380 1.00 84.62 98 PHE A O 1
ATOM 786 N N . SER A 1 99 ? -0.537 -1.897 -0.381 1.00 87.50 99 SER A N 1
ATOM 787 C CA . SER A 1 99 ? 0.869 -1.899 0.027 1.00 87.50 99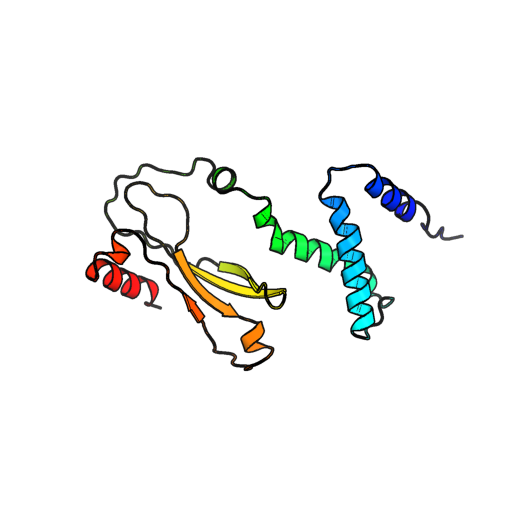 SER A CA 1
ATOM 788 C C . SER A 1 99 ? 1.687 -2.839 -0.851 1.00 87.50 99 SER A C 1
ATOM 790 O O . SER A 1 99 ? 1.133 -3.539 -1.697 1.00 87.50 99 SER A O 1
ATOM 792 N N . LEU A 1 100 ? 3.006 -2.844 -0.669 1.00 87.56 100 LEU A N 1
ATOM 793 C CA . LEU A 1 100 ? 3.946 -3.696 -1.386 1.00 87.56 100 LEU A CA 1
ATOM 794 C C . LEU A 1 100 ? 4.484 -4.785 -0.463 1.00 87.56 100 LEU A C 1
ATOM 796 O O . LEU A 1 100 ? 4.926 -4.521 0.653 1.00 87.56 100 LEU A O 1
ATOM 800 N N . CYS A 1 101 ? 4.483 -6.026 -0.942 1.00 88.50 101 CYS A N 1
ATOM 801 C CA . CYS A 1 101 ? 5.149 -7.118 -0.249 1.00 88.50 101 CYS A CA 1
ATOM 802 C C . CYS A 1 101 ? 6.664 -6.929 -0.366 1.00 88.50 101 CYS A C 1
ATOM 804 O O . CYS A 1 101 ? 7.205 -7.105 -1.450 1.00 88.50 101 CYS A O 1
ATOM 806 N N . GLU A 1 102 ? 7.351 -6.642 0.735 1.00 85.69 102 GLU A N 1
ATOM 807 C CA . GLU A 1 102 ? 8.806 -6.409 0.762 1.00 85.69 102 GLU A CA 1
ATOM 808 C C . GLU A 1 102 ? 9.636 -7.531 0.114 1.00 85.69 102 GLU A C 1
ATOM 810 O O . GLU A 1 102 ? 10.627 -7.266 -0.552 1.00 85.69 102 GLU A O 1
ATOM 815 N N . HIS A 1 103 ? 9.191 -8.784 0.236 1.00 83.00 103 HIS A N 1
ATOM 816 C CA . HIS A 1 103 ? 9.906 -9.949 -0.287 1.00 83.00 103 HIS A CA 1
ATOM 817 C C . HIS A 1 103 ? 9.903 -10.041 -1.818 1.00 83.00 103 HIS A C 1
ATOM 819 O O . HIS A 1 103 ? 10.774 -10.682 -2.395 1.00 83.00 103 HIS A O 1
ATOM 825 N N . HIS A 1 104 ? 8.891 -9.471 -2.477 1.00 85.94 104 HIS A N 1
ATOM 826 C CA . HIS A 1 104 ? 8.677 -9.658 -3.918 1.00 85.94 104 HIS A CA 1
ATOM 827 C C . HIS A 1 104 ? 8.411 -8.351 -4.671 1.00 85.94 104 HIS A C 1
ATOM 829 O O . HIS A 1 104 ? 8.286 -8.383 -5.890 1.00 85.94 104 HIS A O 1
ATOM 835 N N . LEU A 1 105 ? 8.249 -7.239 -3.950 1.00 87.75 105 LEU A N 1
ATOM 836 C CA . LEU A 1 105 ? 7.817 -5.935 -4.452 1.00 87.75 105 LEU A CA 1
ATOM 837 C C . LEU A 1 105 ? 6.527 -5.999 -5.288 1.00 87.75 105 LEU A C 1
ATOM 839 O O . LEU A 1 105 ? 6.330 -5.242 -6.230 1.00 87.75 105 LEU A O 1
ATOM 843 N N . VAL A 1 106 ? 5.618 -6.907 -4.917 1.00 86.19 106 VAL A N 1
ATOM 844 C CA . VAL A 1 106 ? 4.305 -7.068 -5.560 1.00 86.19 106 VAL A CA 1
ATOM 845 C C . VAL A 1 106 ? 3.207 -6.504 -4.650 1.00 86.19 106 VAL A C 1
ATOM 847 O O . VAL A 1 106 ? 3.255 -6.764 -3.440 1.00 86.19 106 VAL A O 1
ATOM 850 N N . PRO A 1 107 ? 2.199 -5.794 -5.193 1.00 84.19 107 PRO A N 1
ATOM 851 C CA . PRO A 1 107 ? 1.095 -5.268 -4.403 1.00 84.19 107 PRO A CA 1
ATOM 852 C C . PRO A 1 107 ? 0.301 -6.327 -3.623 1.00 84.19 107 PRO A C 1
ATOM 854 O O . PRO A 1 107 ? 0.112 -7.467 -4.064 1.00 84.19 107 PRO A O 1
ATOM 857 N N . PHE A 1 108 ? -0.213 -5.926 -2.465 1.00 80.19 108 PHE A N 1
ATOM 858 C CA . PHE A 1 108 ? -1.247 -6.641 -1.725 1.00 80.19 108 PHE A CA 1
ATOM 859 C C . PHE A 1 108 ? -2.288 -5.658 -1.178 1.00 80.19 108 PHE A C 1
ATOM 861 O O . PHE A 1 108 ? -1.989 -4.491 -0.917 1.00 80.19 108 PHE A O 1
ATOM 868 N N . PHE A 1 109 ? -3.512 -6.149 -1.003 1.00 76.38 109 PHE A N 1
ATOM 869 C CA . PHE A 1 109 ? -4.671 -5.344 -0.603 1.00 76.38 109 PHE A CA 1
ATOM 870 C C . PHE A 1 109 ? -5.107 -5.712 0.805 1.00 76.38 109 PHE A C 1
ATOM 872 O O . PHE A 1 109 ? -5.035 -6.898 1.127 1.00 76.38 109 PHE A O 1
ATOM 879 N N . ALA A 1 110 ? -5.582 -4.756 1.610 1.00 66.25 110 ALA A N 1
ATOM 880 C CA . ALA A 1 110 ? -6.149 -5.035 2.926 1.00 66.25 110 ALA A CA 1
ATOM 881 C C . ALA A 1 110 ? -7.409 -4.223 3.263 1.00 66.25 110 ALA A C 1
ATOM 883 O O . ALA A 1 110 ? -7.667 -3.197 2.647 1.00 66.25 110 ALA A O 1
ATOM 884 N N . HIS A 1 111 ? -8.159 -4.675 4.273 1.00 58.81 111 HIS A N 1
ATOM 885 C CA . HIS A 1 111 ? -9.287 -3.938 4.862 1.00 58.81 111 HIS A CA 1
ATOM 886 C C . HIS A 1 111 ? -9.041 -3.654 6.326 1.00 58.81 111 HIS A C 1
ATOM 888 O O . HIS A 1 111 ? -8.816 -4.620 7.038 1.00 58.81 111 HIS A O 1
ATOM 894 N N . ILE A 1 112 ? -9.130 -2.398 6.767 1.00 58.19 112 ILE A N 1
ATOM 895 C CA . ILE A 1 112 ? -8.786 -1.978 8.133 1.00 58.19 112 ILE A CA 1
ATOM 896 C C . ILE A 1 112 ? -10.028 -1.774 9.039 1.00 58.19 112 ILE A C 1
ATOM 898 O O . ILE A 1 112 ? -10.981 -1.144 8.592 1.00 58.19 112 ILE A O 1
ATOM 902 N N . ALA A 1 113 ? -10.002 -2.206 10.318 1.00 56.12 113 ALA A N 1
ATOM 903 C CA . ALA A 1 113 ? -11.006 -1.818 11.339 1.00 56.12 113 ALA A CA 1
ATOM 904 C C . ALA A 1 113 ? -10.429 -1.471 12.730 1.00 56.12 113 ALA A C 1
ATOM 906 O O . ALA A 1 113 ? -9.402 -2.015 13.102 1.00 56.12 113 ALA A O 1
ATOM 907 N N . TYR A 1 114 ? -11.029 -0.570 13.521 1.00 61.97 114 TYR A N 1
ATOM 908 C CA . TYR A 1 114 ? -10.577 -0.234 14.897 1.00 61.97 114 TYR A CA 1
ATOM 909 C C . TYR A 1 114 ? -11.694 0.399 15.743 1.00 61.97 114 TYR A C 1
ATOM 911 O O . TYR A 1 114 ? -12.739 0.724 15.187 1.00 61.97 114 TYR A O 1
ATOM 919 N N . ILE A 1 115 ? -11.449 0.574 17.055 1.00 56.44 115 ILE A N 1
ATOM 920 C CA . ILE A 1 115 ? -12.399 1.124 18.040 1.00 56.44 115 ILE A CA 1
ATOM 921 C C . ILE A 1 115 ? -11.706 2.172 18.944 1.00 56.44 115 ILE A C 1
ATOM 923 O O . ILE A 1 115 ? -10.640 1.870 19.491 1.00 56.44 115 ILE A O 1
ATOM 927 N N . PRO A 1 116 ? -12.267 3.387 19.119 1.00 56.56 116 PRO A N 1
ATOM 928 C CA . PRO A 1 116 ? -11.720 4.431 19.991 1.00 56.56 116 PRO A CA 1
ATOM 929 C C . PRO A 1 116 ? -12.061 4.210 21.480 1.00 56.56 116 PRO A C 1
ATOM 931 O O . PRO A 1 116 ? -12.986 3.482 21.819 1.00 56.56 116 PRO A O 1
ATOM 934 N N . ASN A 1 117 ? -11.325 4.868 22.385 1.00 49.69 117 ASN A N 1
ATOM 935 C CA . ASN A 1 117 ? -11.635 4.932 23.824 1.00 49.69 117 ASN A CA 1
ATOM 936 C C . ASN A 1 117 ? -11.513 6.387 24.305 1.00 49.69 117 ASN A C 1
ATOM 938 O O . ASN A 1 117 ? -10.396 6.870 24.508 1.00 49.69 117 ASN A O 1
ATOM 942 N N . LYS A 1 118 ? -12.650 7.088 24.451 1.00 54.22 118 LYS A N 1
ATOM 943 C CA . LYS A 1 118 ? -12.812 8.495 24.902 1.00 54.22 118 LYS A CA 1
ATOM 944 C C . LYS A 1 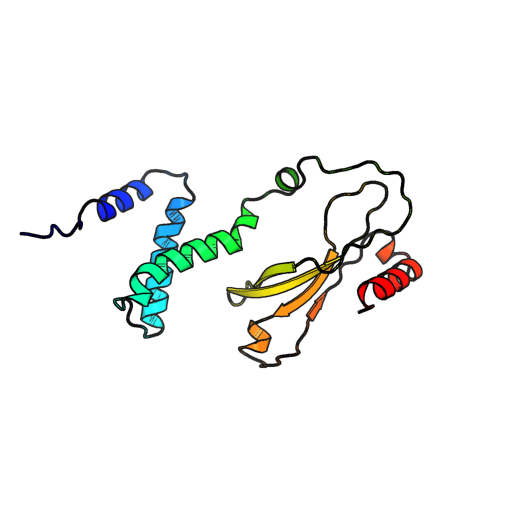118 ? -12.160 9.595 24.059 1.00 54.22 118 LYS A C 1
ATOM 946 O O . LYS A 1 118 ? -12.569 10.747 24.141 1.00 54.22 118 LYS A O 1
ATOM 951 N N . LYS A 1 119 ? -11.143 9.268 23.265 1.00 55.06 119 LYS A N 1
ATOM 952 C CA . LYS A 1 119 ? -10.562 10.129 22.236 1.00 55.06 119 LYS A CA 1
ATOM 953 C C . LYS A 1 119 ? -10.641 9.390 20.915 1.00 55.06 119 LYS A C 1
ATOM 955 O O . LYS A 1 119 ? -10.090 8.293 20.782 1.00 55.06 119 LYS A O 1
ATOM 960 N N . VAL A 1 120 ? -11.340 9.982 19.957 1.00 51.94 120 VAL A N 1
ATOM 961 C CA . VAL A 1 120 ? -11.402 9.461 18.596 1.00 51.94 120 VAL A CA 1
ATOM 962 C C . VAL A 1 120 ? -10.160 9.966 17.875 1.00 51.94 120 VAL A C 1
ATOM 964 O O . VAL A 1 120 ? -10.012 11.158 17.632 1.00 51.94 120 VAL A O 1
ATOM 967 N N . VAL A 1 121 ? -9.238 9.056 17.585 1.00 49.03 121 VAL A N 1
ATOM 968 C CA . VAL A 1 121 ? -8.156 9.274 16.617 1.00 49.03 121 VAL A CA 1
ATOM 969 C C . VAL A 1 121 ? -8.579 8.547 15.352 1.00 49.03 121 VAL A C 1
ATOM 971 O O . VAL A 1 121 ? -9.052 7.417 15.459 1.00 49.03 121 VAL A O 1
ATOM 974 N N . GLY A 1 122 ? -8.447 9.160 14.179 1.00 42.81 122 GLY A N 1
ATOM 975 C CA . GLY A 1 122 ? -8.756 8.502 12.908 1.00 42.81 122 GLY A CA 1
ATOM 976 C C . GLY A 1 122 ? -7.838 7.301 12.610 1.00 42.81 122 GLY A C 1
ATOM 977 O O .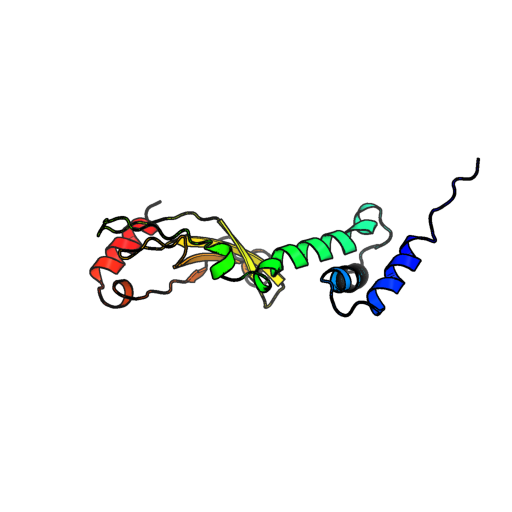 GLY A 1 122 ? -6.631 7.483 12.516 1.00 42.81 122 GLY A O 1
ATOM 978 N N . LEU A 1 123 ? -8.456 6.122 12.405 1.00 38.09 123 LEU A N 1
ATOM 979 C CA . LEU A 1 123 ? -7.983 4.874 11.750 1.00 38.09 123 LEU A CA 1
ATOM 980 C C . LEU A 1 123 ? -6.824 4.110 12.471 1.00 38.09 123 LEU A C 1
ATOM 982 O O . LEU A 1 123 ? -5.777 4.681 12.740 1.00 38.09 123 LEU A O 1
ATOM 986 N N . SER A 1 124 ? -6.866 2.811 12.849 1.00 39.41 124 SER A N 1
ATOM 987 C CA . SER A 1 124 ? -6.775 1.600 11.986 1.00 39.41 124 SER A CA 1
ATOM 988 C C . SER A 1 124 ? -6.227 0.359 12.768 1.00 39.41 124 SER A C 1
ATOM 990 O O . SER A 1 124 ? -5.065 0.493 13.120 1.00 39.41 124 SER A O 1
ATOM 992 N N . LYS A 1 125 ? -6.873 -0.822 13.014 1.00 48.16 125 LYS A N 1
ATOM 993 C CA . LYS A 1 125 ? -6.228 -2.124 13.460 1.00 48.16 125 LYS A CA 1
ATOM 994 C C . LYS A 1 125 ? -7.081 -3.423 13.325 1.00 48.16 125 LYS A C 1
ATOM 996 O O . LYS A 1 125 ? -7.429 -4.061 14.317 1.00 48.16 125 LYS A O 1
ATOM 1001 N N . LEU A 1 126 ? -7.322 -3.882 12.101 1.00 43.56 126 LEU A N 1
ATOM 1002 C CA . LEU A 1 126 ? -7.639 -5.279 11.743 1.00 43.56 126 LEU A CA 1
ATOM 1003 C C . LEU A 1 126 ? -7.468 -5.377 10.242 1.00 43.56 126 LEU A C 1
ATOM 1005 O O . LEU A 1 126 ? -8.127 -4.588 9.605 1.00 43.56 126 LEU A O 1
ATOM 1009 N N . ALA A 1 127 ? -6.649 -6.271 9.689 1.00 54.41 127 ALA A N 1
ATOM 1010 C CA . ALA A 1 127 ? -6.368 -6.286 8.255 1.00 54.41 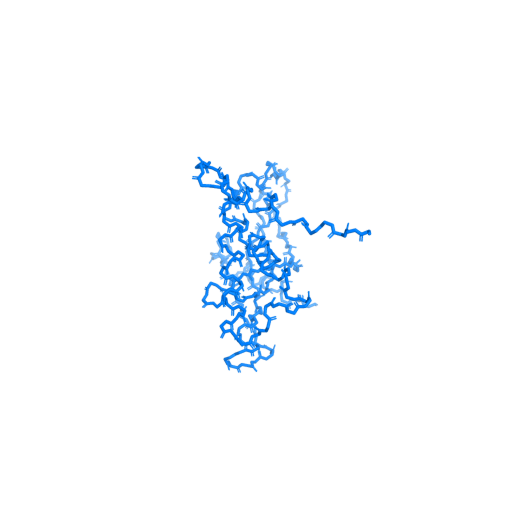127 ALA A CA 1
ATOM 1011 C C . ALA A 1 127 ? -6.572 -7.675 7.627 1.00 54.41 127 ALA A C 1
ATOM 1013 O O . ALA A 1 127 ? -5.973 -8.662 8.055 1.00 54.41 127 ALA A O 1
ATOM 1014 N N . SER A 1 128 ? -7.442 -7.767 6.614 1.00 52.12 128 SER A N 1
ATOM 1015 C CA . SER A 1 128 ? -7.593 -8.970 5.777 1.00 52.12 128 SER A CA 1
ATOM 1016 C C . SER A 1 128 ? -6.880 -8.771 4.450 1.00 52.12 128 SER A C 1
ATOM 1018 O O . SER A 1 128 ? -7.321 -7.942 3.667 1.00 52.12 128 SER A O 1
ATOM 1020 N N . PHE A 1 129 ? -5.857 -9.572 4.170 1.00 62.34 129 PHE A N 1
ATOM 1021 C CA . PHE A 1 129 ? -4.962 -9.422 3.034 1.00 62.34 129 PHE A CA 1
ATOM 1022 C C . PHE A 1 129 ? -5.267 -10.379 1.882 1.00 62.34 129 PHE A C 1
ATOM 1024 O O . PHE A 1 129 ? -5.469 -11.580 2.089 1.00 62.34 129 PHE A O 1
ATOM 1031 N N . SER A 1 130 ? -5.197 -9.859 0.657 1.00 64.75 130 SER A N 1
ATOM 1032 C CA . SER A 1 130 ? -5.032 -10.663 -0.558 1.00 64.75 130 SER A CA 1
ATOM 1033 C C . SER A 1 130 ? -3.672 -10.354 -1.173 1.00 64.75 130 SER A C 1
ATOM 1035 O O . SER A 1 130 ? -3.411 -9.222 -1.586 1.00 64.75 130 SER A O 1
ATOM 1037 N N . HIS A 1 131 ? -2.790 -11.353 -1.201 1.00 69.38 131 HIS A N 1
ATOM 1038 C CA . HIS A 1 131 ? -1.424 -11.212 -1.695 1.00 69.38 131 HIS A CA 1
ATOM 1039 C C . HIS A 1 131 ? -1.342 -11.657 -3.155 1.00 69.38 131 HIS A C 1
ATOM 1041 O O . HIS A 1 131 ? -1.469 -12.848 -3.451 1.00 69.38 131 HIS A O 1
ATOM 1047 N N . MET A 1 132 ? -1.041 -10.737 -4.076 1.00 71.62 132 MET A N 1
ATOM 1048 C CA . MET A 1 132 ? -0.887 -11.104 -5.490 1.00 71.62 132 MET A CA 1
ATOM 1049 C C . MET A 1 132 ? 0.266 -12.100 -5.706 1.00 71.62 132 MET A C 1
ATOM 1051 O O . MET A 1 132 ? 0.200 -12.911 -6.627 1.00 71.62 132 MET A O 1
ATOM 1055 N N . CYS A 1 133 ? 1.274 -12.131 -4.824 1.00 66.50 133 CYS A N 1
ATOM 1056 C CA . CYS A 1 133 ? 2.344 -13.131 -4.870 1.00 66.50 133 CYS A CA 1
ATOM 1057 C C . CYS A 1 133 ? 1.878 -14.571 -4.584 1.00 66.50 133 CYS A C 1
ATOM 1059 O O . CYS A 1 133 ? 2.546 -15.491 -5.037 1.00 66.50 133 CYS A O 1
ATOM 1061 N N . MET A 1 134 ? 0.751 -14.778 -3.889 1.00 70.19 134 MET A N 1
ATOM 1062 C CA . MET A 1 134 ? 0.152 -16.105 -3.650 1.00 70.19 134 MET A CA 1
ATOM 1063 C C . MET A 1 134 ? -0.863 -16.496 -4.729 1.00 70.19 134 MET A C 1
ATOM 1065 O O . MET A 1 134 ? -1.139 -17.680 -4.931 1.00 70.19 134 MET A O 1
ATOM 1069 N N . THR A 1 135 ? -1.434 -15.497 -5.402 1.00 75.56 135 THR A N 1
ATOM 1070 C CA . THR A 1 135 ? -2.470 -15.684 -6.422 1.00 75.56 135 THR A CA 1
ATOM 1071 C C . THR A 1 135 ? -1.878 -15.857 -7.816 1.00 75.56 135 THR A C 1
ATOM 1073 O O . THR A 1 135 ? -2.286 -16.762 -8.537 1.00 75.56 135 THR A O 1
ATOM 1076 N N . MET A 1 136 ? -0.910 -15.020 -8.199 1.00 72.75 136 MET A N 1
ATOM 1077 C CA . MET A 1 136 ? -0.333 -15.013 -9.551 1.00 72.75 136 MET A CA 1
ATOM 1078 C C . MET A 1 136 ? 0.904 -15.909 -9.684 1.00 72.75 136 MET A C 1
ATOM 1080 O O . MET A 1 136 ? 1.221 -16.379 -10.774 1.00 72.75 136 MET A O 1
ATOM 1084 N N . ARG A 1 137 ? 1.617 -16.154 -8.580 1.00 70.25 137 ARG A N 1
ATOM 1085 C CA . ARG A 1 137 ? 2.874 -16.918 -8.530 1.00 70.25 137 ARG A CA 1
ATOM 1086 C C . ARG A 1 137 ? 2.856 -17.871 -7.324 1.00 70.25 137 ARG A C 1
ATOM 1088 O O . ARG A 1 137 ? 1.963 -17.805 -6.482 1.00 70.25 137 ARG A O 1
ATOM 1095 N N . GLY A 1 138 ? 3.806 -18.801 -7.246 1.00 81.38 138 GLY A N 1
ATOM 1096 C CA . GLY A 1 138 ? 3.950 -19.704 -6.101 1.00 81.38 138 GLY A CA 1
ATOM 1097 C C . GLY A 1 138 ? 2.801 -20.709 -5.994 1.00 81.38 138 GLY A C 1
ATOM 1098 O O . GLY A 1 138 ? 2.637 -21.548 -6.872 1.00 81.38 138 GLY A O 1
ATOM 1099 N N . VAL A 1 139 ? 2.013 -20.633 -4.914 1.00 79.81 139 VAL A N 1
ATOM 1100 C CA . VAL A 1 139 ? 0.923 -21.588 -4.621 1.00 79.81 139 VAL A CA 1
ATOM 1101 C C . VAL A 1 139 ? -0.316 -21.427 -5.513 1.00 79.81 139 VAL A C 1
ATOM 1103 O O . VAL A 1 139 ? -1.158 -22.324 -5.524 1.00 79.81 139 VAL A O 1
ATOM 1106 N N . GLN A 1 140 ? -0.438 -20.302 -6.232 1.00 75.94 140 GLN A N 1
ATOM 1107 C CA . GLN A 1 140 ? -1.495 -20.009 -7.216 1.00 75.94 140 GLN A CA 1
ATOM 1108 C C . GLN A 1 140 ? -2.925 -20.266 -6.706 1.00 75.94 140 GLN A C 1
ATOM 1110 O O . GLN A 1 140 ? -3.766 -20.884 -7.362 1.00 75.94 140 GLN A O 1
ATOM 1115 N N . ARG A 1 141 ? -3.226 -19.787 -5.495 1.00 75.31 141 ARG A N 1
ATOM 1116 C CA . ARG A 1 141 ? -4.547 -19.935 -4.869 1.00 75.31 141 ARG A CA 1
ATOM 1117 C C . ARG A 1 141 ? -5.318 -18.622 -4.952 1.00 75.31 141 ARG A C 1
ATOM 1119 O O . ARG A 1 141 ? -5.163 -17.762 -4.098 1.00 75.31 141 ARG A O 1
ATOM 1126 N N . ILE A 1 142 ? -6.217 -18.518 -5.933 1.00 75.12 142 ILE A N 1
ATOM 1127 C CA . ILE A 1 142 ? -7.038 -17.315 -6.194 1.00 75.12 142 ILE A CA 1
ATOM 1128 C C . ILE A 1 142 ? -7.843 -16.862 -4.966 1.00 75.12 142 ILE A C 1
ATOM 1130 O O . ILE A 1 142 ? -8.003 -15.670 -4.729 1.00 75.12 142 ILE A O 1
ATOM 1134 N N . ASN A 1 143 ? -8.310 -17.814 -4.155 1.00 79.12 143 ASN A N 1
ATOM 1135 C CA . ASN A 1 143 ? -9.117 -17.536 -2.966 1.00 79.12 143 ASN A CA 1
ATOM 1136 C C . ASN A 1 143 ? -8.297 -17.505 -1.665 1.00 79.12 143 ASN A C 1
ATOM 1138 O O . ASN A 1 143 ? -8.884 -17.551 -0.582 1.00 79.12 143 ASN A O 1
ATOM 1142 N N . ALA A 1 144 ? -6.962 -17.478 -1.740 1.00 75.50 144 ALA A N 1
ATOM 1143 C CA . ALA A 1 144 ? -6.135 -17.362 -0.546 1.00 75.50 144 ALA A CA 1
ATOM 1144 C C . ALA A 1 144 ? -6.310 -15.975 0.080 1.00 75.50 144 ALA A C 1
ATOM 1146 O O . ALA A 1 144 ? -6.072 -14.952 -0.558 1.00 75.50 144 ALA A O 1
ATOM 1147 N N . LYS A 1 145 ? -6.719 -15.960 1.348 1.00 74.69 145 LYS A N 1
ATOM 1148 C CA . LYS A 1 145 ? -6.803 -14.756 2.170 1.00 74.69 145 LYS A CA 1
ATOM 1149 C C . LYS A 1 145 ? -6.001 -14.982 3.436 1.00 74.69 145 LYS A C 1
ATOM 1151 O O . LYS A 1 145 ? -6.173 -16.005 4.098 1.00 74.69 145 LYS A O 1
ATOM 1156 N N . THR A 1 146 ? -5.161 -14.019 3.778 1.00 73.12 146 THR A N 1
ATOM 1157 C CA . THR A 1 146 ? -4.442 -14.004 5.052 1.00 73.12 146 THR A CA 1
ATOM 1158 C C . THR A 1 146 ? -5.131 -12.988 5.939 1.00 73.12 146 THR A C 1
ATOM 1160 O O . THR A 1 146 ? -5.286 -11.845 5.537 1.00 73.12 146 THR A O 1
ATOM 1163 N N . VAL A 1 147 ? -5.566 -13.364 7.136 1.00 72.56 147 VAL A N 1
ATOM 1164 C CA . VAL A 1 147 ? -6.145 -12.409 8.092 1.00 72.56 147 VAL A CA 1
ATOM 1165 C C . VAL A 1 147 ? -5.148 -12.219 9.221 1.00 72.56 147 VAL A C 1
ATOM 1167 O O . VAL A 1 147 ? -4.725 -13.203 9.826 1.00 72.56 147 VAL A O 1
ATOM 1170 N N . THR A 1 148 ? -4.771 -10.973 9.513 1.00 74.88 148 THR A N 1
ATOM 1171 C CA . THR A 1 148 ? -3.984 -10.659 10.711 1.00 74.88 148 THR A CA 1
ATOM 1172 C C . THR A 1 148 ? -4.751 -9.697 11.611 1.00 74.88 148 THR A C 1
ATOM 1174 O O . THR A 1 148 ? -5.465 -8.794 11.169 1.00 74.88 148 THR A O 1
ATOM 1177 N N . SER A 1 149 ? -4.631 -9.921 12.916 1.00 73.50 149 SER A N 1
ATOM 1178 C CA . SER A 1 149 ? -5.286 -9.114 13.938 1.00 73.50 149 SER A CA 1
ATOM 1179 C C . SER A 1 149 ? -4.297 -8.787 15.042 1.00 73.50 149 SER A C 1
ATOM 1181 O O . SER A 1 149 ? -3.621 -9.684 15.547 1.00 73.50 149 SER A O 1
ATOM 1183 N N . VAL A 1 150 ? -4.259 -7.525 15.462 1.00 77.88 150 VAL A N 1
ATOM 1184 C CA . VAL A 1 150 ? -3.481 -7.081 16.623 1.00 77.88 150 VAL A CA 1
ATOM 1185 C C . VAL A 1 150 ? -4.444 -6.455 17.619 1.00 77.88 150 VAL A C 1
ATOM 1187 O O . VAL A 1 150 ? -5.002 -5.392 17.365 1.00 77.88 150 VAL A O 1
ATOM 1190 N N . LEU A 1 151 ? -4.638 -7.119 18.758 1.00 73.38 151 LEU A N 1
ATOM 1191 C CA . LEU A 1 151 ? -5.544 -6.665 19.811 1.00 73.38 151 LEU A CA 1
ATOM 1192 C C . LEU A 1 151 ? -4.761 -5.941 20.909 1.00 73.38 151 LEU A C 1
ATOM 1194 O O . LEU A 1 151 ? -3.763 -6.456 21.419 1.00 73.38 151 LEU A O 1
ATOM 1198 N N . LEU A 1 152 ? -5.235 -4.757 21.293 1.00 77.31 152 LEU A N 1
ATOM 1199 C CA . LEU A 1 152 ? -4.636 -3.903 22.319 1.00 77.31 152 LEU A CA 1
ATOM 1200 C C . LEU A 1 152 ? -5.690 -3.502 23.361 1.00 77.31 152 LEU A C 1
ATOM 1202 O O . LEU A 1 152 ? -6.888 -3.538 23.085 1.00 77.31 152 LEU A O 1
ATOM 1206 N N . GLY A 1 153 ? -5.240 -3.117 24.559 1.00 81.12 153 GLY A N 1
ATOM 1207 C CA . GLY A 1 153 ? -6.117 -2.633 25.633 1.00 81.12 153 GLY A CA 1
ATOM 1208 C C . GLY A 1 153 ? -7.218 -3.631 26.011 1.00 81.12 153 GLY A C 1
ATOM 1209 O O . GLY A 1 153 ? -6.956 -4.830 26.145 1.00 81.12 153 GLY A O 1
ATOM 1210 N N . THR A 1 154 ? -8.449 -3.133 26.150 1.00 77.50 154 THR A N 1
ATOM 1211 C CA . THR A 1 154 ? -9.631 -3.909 26.561 1.00 77.50 154 THR A CA 1
ATOM 1212 C C . THR A 1 154 ? -9.893 -5.116 25.656 1.00 77.50 154 THR A C 1
ATOM 1214 O O . THR A 1 154 ? -10.195 -6.181 26.167 1.00 77.50 154 THR A O 1
ATOM 1217 N N . PHE A 1 155 ? -9.646 -5.036 24.344 1.00 76.12 155 PHE A N 1
ATOM 1218 C CA . PHE A 1 155 ? -9.828 -6.170 23.414 1.00 76.12 155 PHE A CA 1
ATOM 1219 C C . PHE A 1 155 ? -8.876 -7.344 23.658 1.00 76.12 155 PHE A C 1
ATOM 1221 O O . PHE A 1 155 ? -9.155 -8.484 23.277 1.00 76.12 155 PHE A O 1
ATOM 1228 N N . ARG A 1 156 ? -7.711 -7.075 24.257 1.00 79.25 156 ARG A N 1
ATOM 1229 C CA . ARG A 1 156 ? -6.774 -8.129 24.653 1.00 79.25 156 ARG A CA 1
ATOM 1230 C C . ARG A 1 156 ? -7.173 -8.753 25.990 1.00 79.25 156 ARG A C 1
ATOM 1232 O O . ARG A 1 156 ? -6.938 -9.943 26.179 1.00 79.25 156 ARG A O 1
ATOM 1239 N N . GLN A 1 157 ? -7.731 -7.949 26.893 1.00 81.31 157 GLN A N 1
ATOM 1240 C CA . GLN A 1 157 ? -8.009 -8.322 28.281 1.00 81.31 157 GLN A CA 1
ATOM 1241 C C . GLN A 1 157 ? -9.400 -8.943 28.470 1.00 81.31 157 GLN A C 1
ATOM 1243 O O . GLN A 1 157 ? -9.513 -9.921 29.203 1.00 81.31 157 GLN A O 1
ATOM 1248 N N . ASP A 1 158 ? -10.429 -8.419 27.800 1.00 84.25 158 ASP A N 1
ATOM 1249 C CA . ASP A 1 158 ? -11.813 -8.887 27.889 1.00 84.25 158 ASP A CA 1
ATOM 1250 C C . ASP A 1 158 ? -12.208 -9.722 26.652 1.00 84.25 158 ASP A C 1
ATOM 1252 O O . ASP A 1 158 ? -12.301 -9.197 25.535 1.00 84.25 158 ASP A O 1
ATOM 1256 N N . PRO A 1 159 ? -12.465 -11.033 26.821 1.00 86.88 159 PRO A N 1
ATOM 1257 C CA . PRO A 1 159 ? -12.967 -11.889 25.753 1.00 86.88 159 PRO A CA 1
ATOM 1258 C C . PRO A 1 159 ? -14.330 -11.457 25.198 1.00 86.88 159 PRO A C 1
ATOM 1260 O O . PRO A 1 159 ? -14.555 -11.638 24.004 1.00 86.88 159 PRO A O 1
ATOM 1263 N N . LYS A 1 160 ? -15.220 -10.875 26.016 1.00 86.88 160 LYS A N 1
ATOM 1264 C CA . LYS A 1 160 ? -16.586 -10.528 25.585 1.00 86.88 160 LYS A CA 1
ATOM 1265 C C . LYS A 1 160 ? -16.581 -9.392 24.570 1.00 86.88 160 LYS A C 1
ATOM 1267 O O . LYS A 1 160 ? -17.158 -9.534 23.496 1.00 86.88 160 LYS A O 1
ATOM 1272 N N . THR A 1 161 ? -15.852 -8.311 24.858 1.00 80.94 161 THR A N 1
ATOM 1273 C CA . THR A 1 161 ? -15.676 -7.195 23.911 1.00 80.94 161 THR A CA 1
ATOM 1274 C C . THR A 1 161 ? -15.019 -7.665 22.610 1.00 80.94 161 THR A C 1
ATOM 1276 O O . THR A 1 161 ? -15.355 -7.203 21.521 1.00 80.94 161 THR A O 1
ATOM 1279 N N . ARG A 1 162 ? -14.081 -8.618 22.701 1.00 80.75 162 ARG A N 1
ATOM 1280 C CA . ARG A 1 162 ? -13.435 -9.213 21.526 1.00 80.75 162 ARG A CA 1
ATOM 1281 C C . ARG A 1 162 ? -14.417 -10.005 20.660 1.00 80.75 162 ARG A C 1
ATOM 1283 O O . ARG A 1 162 ? -14.372 -9.874 19.440 1.00 80.75 162 ARG A O 1
ATOM 1290 N N . GLU A 1 163 ? -15.275 -10.822 21.262 1.00 83.12 163 GLU A N 1
ATOM 1291 C CA . GLU A 1 163 ? -16.299 -11.585 20.537 1.00 83.12 163 GLU A CA 1
ATOM 1292 C C . GLU A 1 163 ? -17.327 -10.670 19.868 1.00 83.12 163 GLU A C 1
ATOM 1294 O O . GLU A 1 163 ? -17.629 -10.850 18.687 1.00 83.12 163 GLU A O 1
ATOM 1299 N N . GLU A 1 164 ? -17.798 -9.646 20.583 1.00 80.62 164 GLU A N 1
ATOM 1300 C CA . GLU A 1 164 ? -18.689 -8.622 20.035 1.00 80.62 164 GLU A CA 1
ATOM 1301 C C . GLU A 1 164 ? -18.065 -7.954 18.803 1.00 80.62 164 GLU A C 1
ATOM 1303 O O . GLU A 1 164 ? -18.683 -7.899 17.739 1.00 80.62 164 GLU A O 1
ATOM 1308 N N . PHE A 1 165 ? -16.797 -7.558 18.892 1.00 76.81 165 PHE A N 1
ATOM 1309 C CA . PHE A 1 165 ? -16.074 -6.958 17.777 1.00 76.81 165 PHE A CA 1
ATOM 1310 C C . PHE A 1 165 ? -15.943 -7.874 16.560 1.00 76.81 165 PHE A C 1
ATOM 1312 O O . PHE A 1 165 ? -16.267 -7.463 15.443 1.00 76.81 165 PHE A O 1
ATOM 1319 N N . PHE A 1 166 ? -15.512 -9.125 16.754 1.00 77.94 166 PHE A N 1
ATOM 1320 C CA . PHE A 1 166 ? -15.433 -10.082 15.649 1.00 77.94 166 PHE A CA 1
ATOM 1321 C C . PHE A 1 166 ? -16.809 -10.346 15.028 1.00 77.94 166 PHE A C 1
ATOM 1323 O O . PHE A 1 166 ? -16.907 -10.527 13.815 1.00 77.94 166 PHE A O 1
ATOM 1330 N N . SER A 1 167 ? -17.884 -10.303 15.819 1.00 81.06 167 SER A N 1
ATOM 1331 C CA . SER A 1 167 ? -19.245 -10.433 15.295 1.00 81.06 167 SER A CA 1
ATOM 1332 C C . SER A 1 167 ? -19.657 -9.252 14.404 1.00 81.06 167 SER A C 1
ATOM 1334 O O . SER A 1 167 ? -20.356 -9.457 13.412 1.00 81.06 167 SER A O 1
ATOM 1336 N N . LEU A 1 168 ? -19.195 -8.034 14.710 1.00 75.56 168 LEU A N 1
ATOM 1337 C CA . LEU A 1 168 ? -19.493 -6.829 13.930 1.00 75.56 168 LEU A CA 1
ATOM 1338 C C . LEU A 1 168 ? -18.709 -6.787 12.615 1.00 75.56 168 LEU A C 1
ATOM 1340 O O . LEU A 1 168 ? -19.268 -6.431 11.579 1.00 75.56 168 LEU A O 1
ATOM 1344 N N . ILE A 1 169 ? -17.433 -7.180 12.638 1.00 74.12 169 ILE A N 1
ATOM 1345 C CA . ILE A 1 169 ? -16.560 -7.107 11.457 1.00 74.12 169 ILE A CA 1
ATOM 1346 C C . ILE A 1 169 ? -16.722 -8.289 10.491 1.00 74.12 169 ILE A C 1
ATOM 1348 O O . ILE A 1 169 ? -16.468 -8.137 9.301 1.00 74.12 169 ILE A O 1
ATOM 1352 N N . LEU A 1 170 ? -17.151 -9.463 10.971 1.00 69.75 170 LEU A N 1
ATOM 1353 C CA . LEU A 1 170 ? -17.347 -10.656 10.131 1.00 69.75 170 LEU A CA 1
ATOM 1354 C C . LEU A 1 170 ? -18.766 -10.773 9.552 1.00 69.75 170 LEU A C 1
ATOM 1356 O O . LEU A 1 170 ? -19.019 -11.657 8.728 1.00 69.75 170 LEU A O 1
ATOM 1360 N N . ARG A 1 171 ? -19.697 -9.897 9.953 1.00 67.94 171 ARG A N 1
ATOM 1361 C CA . ARG A 1 171 ? -21.015 -9.785 9.316 1.00 67.94 171 ARG A CA 1
ATOM 1362 C C . ARG A 1 171 ? -20.861 -9.143 7.933 1.00 67.94 171 ARG A C 1
ATOM 1364 O O . ARG A 1 171 ? -20.493 -7.972 7.828 1.00 67.94 171 ARG A O 1
ATOM 1371 N N . LYS A 1 172 ? -21.124 -9.947 6.899 1.00 53.66 172 LYS A N 1
ATOM 1372 C CA . LYS A 1 172 ? -21.258 -9.496 5.508 1.00 53.66 172 LYS A CA 1
ATOM 1373 C C . LYS A 1 172 ? -22.479 -8.605 5.343 1.00 53.66 172 LYS A C 1
ATOM 1375 O O . LYS A 1 172 ? -23.536 -8.984 5.894 1.00 53.66 172 LYS A O 1
#

InterPro domains:
  IPR001474 GTP cyclohydrolase I [PTHR11109] (21-127)
  IPR018234 GTP cyclohydrolase I, conserved site [PS00859] (88-104)
  IPR020602 GTP cyclohydrolase I domain [PF01227] (33-127)
  IPR020602 GTP cyclohydrolase I domain [PF01227] (130-169)
  IPR043133 GTP cyclohydrolase I, C-terminal/NADPH-dependent 7-cyano-7-deazaguanine reductase [G3DSA:3.30.1130.10] (79-128)
  IPR043133 GTP cyclohydrolase I, C-terminal/NADPH-dependent 7-cyano-7-deazaguanine reductase [G3DSA:3.30.1130.10] (129-171)
  IPR043134 GTP cyclohydrolase I, N-terminal domain [G3DSA:1.10.286.10] (19-76)

Sequence (172 aa):
MELQFATEPVVAELSKCIESKHDDWCKEETVSKEAEDLTDELGEDTEREGLLRTPLRAANAMQFFTKGYQETTQAILNDAIFNESHDEVVVVKDIDFFSLCEHHLVPFFAHIAYIPNKKVVGLSKLASFSHMCMTMRGVQRINAKTVTSVLLGTFRQDPKTREEFFSLILRK

Radius of gyration: 23.35 Å; chains: 1; bounding box: 47×43×72 Å

Secondary structure (DSSP, 8-state):
-------SHHHHHHTTTTT-S--TTHHHHHHHHHHHHHHHHTT--TTSTTTTTHHHHHHHHHHHHHGGGG--HHHHHTT-EE-----S---EEEEEEEEEETTTTEEEEEEEEE--BSBEE-----EEEEEHHHHTSTT--TT--EEE----THHHH-HHHHHHHHHHHS--

Foldseek 3Di:
DDDDDPPPPVVVVLVVLVPDPDDPVVQLVVQLVVQLVVCVVVVHDCPPPVNVCVSNVRSVVVCVQVVCVVDDPCNVQVVVKDQDPDQDWDKDWDDWDWHADPVPRFIKIWMFIDGDGRIDGDDGFWIKIDGVCCCVHDVNDVPDIDTDGDDDDCCVVPVVVVVVVCVVHVDD

Organism: NCBI:txid1841481

pLDDT: mean 71.38, std 18.49, range [24.64, 96.75]